Protein AF-A0A9P1D5P6-F1 (afdb_monomer_lite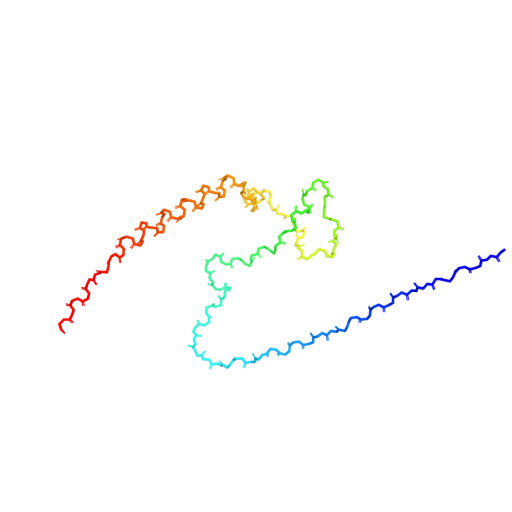)

Organism: NCBI:txid2562237

pLDDT: mean 73.99, std 15.63, range [51.62, 97.88]

Radius of gyration: 26.54 Å; chains: 1; bounding box: 68×61×55 Å

Structure (mmCIF, N/CA/C/O backbone):
data_AF-A0A9P1D5P6-F1
#
_entry.id   AF-A0A9P1D5P6-F1
#
loop_
_atom_site.group_PDB
_atom_site.id
_atom_site.type_symbol
_atom_site.label_atom_id
_atom_site.label_alt_id
_atom_site.label_comp_id
_atom_site.label_asym_id
_atom_site.label_entity_id
_atom_site.label_seq_id
_atom_site.pdbx_PDB_ins_code
_atom_site.Cartn_x
_atom_site.Cartn_y
_atom_site.Cartn_z
_atom_site.occupancy
_atom_site.B_iso_or_equiv
_atom_site.auth_seq_id
_atom_site.auth_comp_id
_atom_site.auth_asym_id
_atom_site.auth_atom_id
_atom_site.pdbx_PDB_model_num
ATOM 1 N N . MET A 1 1 ? 28.287 -51.244 -27.457 1.00 57.03 1 MET A N 1
ATOM 2 C CA . MET A 1 1 ? 27.304 -50.308 -28.040 1.00 57.03 1 MET A CA 1
ATOM 3 C C . MET A 1 1 ? 25.971 -50.603 -27.374 1.00 57.03 1 MET A C 1
ATOM 5 O O . MET A 1 1 ? 25.417 -51.657 -27.643 1.00 57.03 1 MET A O 1
ATOM 9 N N . ALA A 1 2 ? 25.536 -49.769 -26.430 1.00 51.62 2 ALA A N 1
ATOM 10 C CA . ALA A 1 2 ? 24.277 -49.946 -25.708 1.00 51.62 2 ALA A CA 1
ATOM 11 C C . ALA A 1 2 ? 23.476 -48.645 -25.826 1.00 51.62 2 ALA A C 1
ATOM 13 O O . ALA A 1 2 ? 23.978 -47.575 -25.491 1.00 51.62 2 ALA A O 1
ATOM 14 N N . THR A 1 3 ? 22.288 -48.753 -26.409 1.00 66.31 3 THR A N 1
ATOM 15 C CA . THR A 1 3 ? 21.318 -47.680 -26.642 1.00 66.31 3 THR A CA 1
ATOM 16 C C . THR A 1 3 ? 20.400 -47.540 -25.433 1.00 66.31 3 THR A C 1
ATOM 18 O O . THR A 1 3 ? 19.809 -48.534 -25.017 1.00 66.31 3 THR A O 1
ATOM 21 N N . ASP A 1 4 ? 20.246 -46.320 -24.919 1.00 58.47 4 ASP A N 1
ATOM 22 C CA . ASP A 1 4 ? 19.326 -45.984 -23.826 1.00 58.47 4 ASP A CA 1
ATOM 23 C C . ASP A 1 4 ? 18.102 -45.226 -24.389 1.00 58.47 4 ASP A C 1
ATOM 25 O O . ASP A 1 4 ? 18.292 -44.247 -25.125 1.00 58.47 4 ASP A O 1
ATOM 29 N N . PRO A 1 5 ? 16.853 -45.670 -24.143 1.00 68.12 5 PRO A N 1
ATOM 30 C CA . PRO A 1 5 ? 15.668 -45.060 -24.732 1.00 68.12 5 PRO A CA 1
ATOM 31 C C . PRO A 1 5 ? 15.135 -43.871 -23.918 1.00 68.12 5 PRO A C 1
ATOM 33 O O . PRO A 1 5 ? 14.734 -43.973 -22.760 1.00 68.12 5 PRO A O 1
ATOM 36 N N . SER A 1 6 ? 15.050 -42.742 -24.620 1.00 64.19 6 SER A N 1
ATOM 37 C CA . SER A 1 6 ? 14.311 -41.527 -24.277 1.00 64.19 6 SER A CA 1
ATOM 38 C C . SER A 1 6 ? 12.835 -41.816 -23.970 1.00 64.19 6 SER A C 1
ATOM 40 O O . SER A 1 6 ? 12.109 -42.322 -24.826 1.00 64.19 6 SER A O 1
ATOM 42 N N . GLN A 1 7 ? 12.367 -41.448 -22.774 1.00 62.78 7 GLN A N 1
ATOM 43 C CA . GLN A 1 7 ? 10.941 -41.419 -22.437 1.00 62.78 7 GLN A CA 1
ATOM 44 C C . GLN A 1 7 ? 10.488 -39.973 -22.230 1.00 62.78 7 GLN A C 1
ATOM 46 O O . GLN A 1 7 ? 10.906 -39.283 -21.302 1.00 62.78 7 GLN A O 1
ATOM 51 N N . SER A 1 8 ? 9.634 -39.523 -23.146 1.00 59.28 8 SER A N 1
ATOM 52 C CA . SER A 1 8 ? 9.021 -38.197 -23.174 1.00 59.28 8 SER A CA 1
ATOM 53 C C . SER A 1 8 ? 7.662 -38.261 -22.479 1.00 59.28 8 SER A C 1
ATOM 55 O O . SER A 1 8 ? 6.774 -38.973 -22.941 1.00 59.28 8 SER A O 1
ATOM 57 N N . ALA A 1 9 ? 7.479 -37.526 -21.382 1.00 57.94 9 ALA A N 1
ATOM 58 C CA . ALA A 1 9 ? 6.188 -37.406 -20.708 1.00 57.94 9 ALA A CA 1
ATOM 59 C C . ALA A 1 9 ? 5.414 -36.193 -21.252 1.00 57.94 9 ALA A C 1
ATOM 61 O O . ALA A 1 9 ? 5.788 -35.044 -21.017 1.00 57.94 9 ALA A O 1
ATOM 62 N N . THR A 1 10 ? 4.323 -36.445 -21.974 1.00 54.81 10 THR A N 1
ATOM 63 C CA . THR A 1 10 ? 3.339 -35.435 -22.384 1.00 54.81 10 THR A CA 1
ATOM 64 C C . THR A 1 10 ? 2.235 -35.340 -21.333 1.00 54.81 10 THR A C 1
ATOM 66 O O . THR A 1 10 ? 1.486 -36.296 -21.143 1.00 54.81 10 THR A O 1
ATOM 69 N N . VAL A 1 11 ? 2.103 -34.191 -20.669 1.00 61.69 11 VAL A N 1
ATOM 70 C CA . VAL A 1 11 ? 0.940 -33.874 -19.825 1.00 61.69 11 VAL A CA 1
ATOM 71 C C . VAL A 1 11 ? 0.010 -32.923 -20.575 1.00 61.69 11 VAL A C 1
ATOM 73 O O . VAL A 1 11 ? 0.347 -31.772 -20.848 1.00 61.69 11 VAL A O 1
ATOM 76 N N . SER A 1 12 ? -1.160 -33.436 -20.943 1.00 56.06 12 SER A N 1
ATOM 77 C CA . SER A 1 12 ? -2.254 -32.693 -21.565 1.00 56.06 12 SER A CA 1
ATOM 78 C C . SER A 1 12 ? -3.155 -32.103 -20.480 1.00 56.06 12 SER A C 1
ATOM 80 O O . SER A 1 12 ? -3.812 -32.842 -19.751 1.00 56.06 12 SER A O 1
ATOM 82 N N . SER A 1 13 ? -3.220 -30.775 -20.390 1.00 61.94 13 SER A N 1
ATOM 83 C CA . SER A 1 13 ? -4.155 -30.061 -19.512 1.00 61.94 13 SER A CA 1
ATOM 84 C C . SER A 1 13 ? -5.234 -29.392 -20.362 1.00 61.94 13 SER A C 1
ATOM 86 O O . SER A 1 13 ? -4.952 -28.443 -21.091 1.00 61.94 13 SER A O 1
ATOM 88 N N . GLY A 1 14 ? -6.461 -29.914 -20.295 1.00 55.50 14 GLY A N 1
ATOM 89 C CA . GLY A 1 14 ? -7.634 -29.351 -20.968 1.00 55.50 14 GLY A CA 1
ATOM 90 C C . GLY A 1 14 ? -8.192 -28.094 -20.273 1.00 55.50 14 GLY A C 1
ATOM 91 O O . GLY A 1 14 ? -7.926 -27.873 -19.088 1.00 55.50 14 GLY A O 1
ATOM 92 N N . PRO A 1 15 ? -8.984 -27.263 -20.977 1.00 64.44 15 PRO A N 1
ATOM 93 C CA . PRO A 1 15 ? -9.604 -26.073 -20.402 1.00 64.44 15 PRO A CA 1
ATOM 94 C C . PRO A 1 15 ? -10.885 -26.425 -19.625 1.00 64.44 15 PRO A C 1
ATOM 96 O O . PRO A 1 15 ? -11.786 -27.078 -20.146 1.00 64.44 15 PRO A O 1
ATOM 99 N N . ARG A 1 16 ? -10.992 -25.956 -18.373 1.00 58.16 16 ARG A N 1
ATOM 100 C CA . ARG A 1 16 ? -12.246 -25.975 -17.599 1.00 58.16 16 ARG A CA 1
ATOM 101 C C . ARG A 1 16 ? -13.022 -24.697 -17.916 1.00 58.16 16 ARG A C 1
ATOM 103 O O . ARG A 1 16 ? -12.609 -23.613 -17.514 1.00 58.16 16 ARG A O 1
ATOM 110 N N . ALA A 1 17 ? -14.124 -24.830 -18.648 1.00 56.50 17 ALA A N 1
ATOM 111 C CA . ALA A 1 17 ? -15.105 -23.766 -18.812 1.00 56.50 17 ALA A CA 1
ATOM 112 C C . ALA A 1 17 ? -15.918 -23.636 -17.516 1.00 56.50 17 ALA A C 1
ATOM 114 O O . ALA A 1 17 ? -16.594 -24.577 -17.104 1.00 56.50 17 ALA A O 1
ATOM 115 N N . SER A 1 18 ? -15.829 -22.478 -16.867 1.00 58.78 18 SER A N 1
ATOM 116 C CA . SER A 1 18 ? -16.648 -22.129 -15.707 1.00 58.78 18 SER A CA 1
ATOM 117 C C . SER A 1 18 ? -17.825 -21.285 -16.185 1.00 58.78 18 SER A C 1
ATOM 119 O O . SER A 1 18 ? -17.691 -20.081 -16.392 1.00 58.78 18 SER A O 1
ATOM 121 N N . SER A 1 19 ? -18.975 -21.920 -16.385 1.00 60.44 19 SER A N 1
ATOM 122 C CA . SER A 1 19 ? -20.259 -21.245 -16.579 1.00 60.44 19 SER A CA 1
ATOM 123 C C . SER A 1 19 ? -20.699 -20.645 -15.241 1.00 60.44 19 SER A C 1
ATOM 125 O O . SER A 1 19 ? -21.163 -21.363 -14.358 1.00 60.44 19 SER A O 1
ATOM 127 N N . GLY A 1 20 ? -20.491 -19.341 -15.059 1.00 56.09 20 GLY A N 1
ATOM 128 C CA . GLY A 1 20 ? -21.008 -18.606 -13.903 1.00 56.09 20 GLY A CA 1
ATOM 129 C C . GLY A 1 20 ? -22.512 -18.320 -14.046 1.00 56.09 20 GLY A C 1
ATOM 130 O O . GLY A 1 20 ? -22.971 -18.098 -15.168 1.00 56.09 20 GLY A O 1
ATOM 131 N N . PRO A 1 21 ? -23.288 -18.326 -12.947 1.00 60.53 21 PRO A N 1
ATOM 132 C CA . PRO A 1 21 ? -24.720 -18.050 -12.982 1.00 60.53 21 PRO A CA 1
ATOM 133 C C . PRO A 1 21 ? -25.002 -16.567 -13.262 1.00 60.53 21 PRO A C 1
ATOM 135 O O . PRO A 1 21 ? -24.446 -15.678 -12.618 1.00 60.53 21 PRO A O 1
ATOM 138 N N . SER A 1 22 ? -25.908 -16.315 -14.209 1.00 60.97 22 SER A N 1
ATOM 139 C CA . SER A 1 22 ? -26.535 -15.014 -14.442 1.00 60.97 22 SER A CA 1
ATOM 140 C C . SER A 1 22 ? -27.419 -14.651 -13.249 1.00 60.97 22 SER A C 1
ATOM 142 O O . SER A 1 22 ? -28.522 -15.176 -13.109 1.00 60.97 22 SER A O 1
ATOM 144 N N . ALA A 1 23 ? -26.926 -13.768 -12.380 1.00 58.03 23 ALA A N 1
ATOM 145 C CA . ALA A 1 23 ? -27.729 -13.176 -11.322 1.00 58.03 23 ALA A CA 1
ATOM 146 C C . ALA A 1 23 ? -28.591 -12.043 -11.893 1.00 58.03 23 ALA A C 1
ATOM 148 O O . ALA A 1 23 ? -28.123 -11.139 -12.584 1.00 58.03 23 ALA A O 1
ATOM 149 N N . SER A 1 24 ? -29.877 -12.180 -11.617 1.00 56.12 24 SER A N 1
ATOM 150 C CA . SER A 1 24 ? -31.018 -11.402 -12.068 1.00 56.12 24 SER A CA 1
ATOM 151 C C . SER A 1 24 ? -31.049 -9.960 -11.559 1.00 56.12 24 SER A C 1
ATOM 153 O O . SER A 1 24 ? -30.668 -9.649 -10.434 1.00 56.12 24 SER A O 1
ATOM 155 N N . SER A 1 25 ? -31.591 -9.117 -12.431 1.00 60.06 25 SER A N 1
ATOM 156 C CA . SER A 1 25 ? -31.820 -7.681 -12.352 1.00 60.06 25 SER A CA 1
ATOM 157 C C . SER A 1 25 ? -32.660 -7.243 -11.145 1.00 60.06 25 SER A C 1
ATOM 159 O O . SER A 1 25 ? -33.847 -7.549 -11.063 1.00 60.06 25 SER A O 1
ATOM 161 N N . GLY A 1 26 ? -32.067 -6.445 -10.259 1.00 57.41 26 GLY A N 1
ATOM 162 C CA . GLY A 1 26 ? -32.782 -5.504 -9.392 1.00 57.41 26 GLY A CA 1
ATOM 163 C C . GLY A 1 26 ? -32.281 -4.081 -9.672 1.00 57.41 26 GLY A C 1
ATOM 164 O O . GLY A 1 26 ? -31.112 -3.938 -10.032 1.00 57.41 26 GLY A O 1
ATOM 165 N N . PRO A 1 27 ? -33.096 -3.019 -9.517 1.00 54.34 27 PRO A N 1
ATOM 166 C CA . PRO A 1 27 ? -32.636 -1.636 -9.626 1.00 54.34 27 PRO A CA 1
ATOM 167 C C . PRO A 1 27 ? -31.937 -1.217 -8.322 1.00 54.34 27 PRO A C 1
ATOM 169 O O . PRO A 1 27 ? -32.300 -0.233 -7.683 1.00 54.34 27 PRO A O 1
ATOM 172 N N . GLY A 1 28 ? -30.956 -2.007 -7.885 1.00 55.78 28 GLY A N 1
ATOM 173 C CA . GLY A 1 28 ? -29.932 -1.522 -6.974 1.00 55.78 28 GLY A CA 1
ATOM 174 C C . GLY A 1 28 ? -29.000 -0.672 -7.817 1.00 55.78 28 GLY A C 1
ATOM 175 O O . GLY A 1 28 ? -28.569 -1.123 -8.875 1.00 55.78 28 GLY A O 1
ATOM 176 N N . GLN A 1 29 ? -28.757 0.569 -7.411 1.00 62.69 29 GLN A N 1
ATOM 177 C CA . GLN A 1 29 ? -27.764 1.414 -8.061 1.00 62.69 29 GLN A CA 1
ATOM 178 C C . GLN A 1 29 ? -26.410 0.726 -7.890 1.00 62.69 29 GLN A C 1
ATOM 180 O O . GLN A 1 29 ? -25.773 0.823 -6.845 1.00 62.69 29 GLN A O 1
ATOM 185 N N . ASP A 1 30 ? -26.051 -0.062 -8.896 1.00 61.09 30 ASP A N 1
ATOM 186 C CA . ASP A 1 30 ? -24.762 -0.705 -9.052 1.00 61.09 30 ASP A CA 1
ATOM 187 C C . ASP A 1 30 ? -23.777 0.444 -9.239 1.00 61.09 30 ASP A C 1
ATOM 189 O O . ASP A 1 30 ? -23.650 0.997 -10.334 1.00 61.09 30 ASP A O 1
ATOM 193 N N . LEU A 1 31 ? -23.212 0.919 -8.126 1.00 68.88 31 LEU A N 1
ATOM 194 C CA . LEU A 1 31 ? -22.152 1.912 -8.143 1.00 68.88 31 LEU A CA 1
ATOM 195 C C . LEU A 1 31 ? -20.993 1.255 -8.871 1.00 68.88 31 LEU A C 1
ATOM 197 O O . LEU A 1 31 ? -20.212 0.501 -8.285 1.00 68.88 31 LEU A O 1
ATOM 201 N N . ARG A 1 32 ? -20.941 1.497 -10.181 1.00 71.69 32 ARG A N 1
ATOM 202 C CA . ARG A 1 32 ? -19.887 0.982 -11.029 1.00 71.69 32 ARG A CA 1
ATOM 203 C C . ARG A 1 32 ? -18.583 1.477 -10.454 1.00 71.69 32 ARG A C 1
ATOM 205 O O . ARG A 1 32 ? -18.417 2.656 -10.150 1.00 71.69 32 ARG A O 1
ATOM 212 N N . LEU A 1 33 ? -17.682 0.535 -10.244 1.00 63.97 33 LEU A N 1
ATOM 213 C CA . LEU A 1 33 ? -16.408 0.769 -9.589 1.00 63.97 33 LEU A CA 1
ATOM 214 C C . LEU A 1 33 ? -15.614 1.876 -10.309 1.00 63.97 33 LEU A C 1
ATOM 216 O O . LEU A 1 33 ? -14.884 2.633 -9.677 1.00 63.97 33 LEU A O 1
ATOM 220 N N . GLU A 1 34 ? -15.830 2.001 -11.618 1.00 71.62 34 GLU A N 1
ATOM 221 C CA . GLU A 1 34 ? -15.297 3.023 -12.514 1.00 71.62 34 GLU A CA 1
ATOM 222 C C . GLU A 1 34 ? -15.808 4.449 -12.247 1.00 71.62 34 GLU A C 1
ATOM 224 O O . GLU A 1 34 ? -15.130 5.401 -12.632 1.00 71.62 34 GLU A O 1
ATOM 229 N N . ASP A 1 35 ? -16.956 4.606 -11.585 1.00 76.00 35 ASP A N 1
ATOM 230 C CA . ASP A 1 35 ? -17.605 5.899 -11.332 1.00 76.00 35 ASP A CA 1
ATOM 231 C C . ASP A 1 35 ? -17.206 6.508 -9.971 1.00 76.00 35 ASP A C 1
ATOM 233 O O . ASP A 1 35 ? -17.608 7.627 -9.645 1.00 76.00 35 ASP A O 1
ATOM 237 N N . ILE A 1 36 ? -16.391 5.810 -9.164 1.00 72.94 36 ILE A N 1
ATOM 238 C CA . ILE A 1 36 ? -15.899 6.327 -7.879 1.00 72.94 36 ILE A CA 1
ATOM 239 C C . ILE A 1 36 ? -14.831 7.410 -8.141 1.00 72.94 36 ILE A C 1
ATOM 241 O O . ILE A 1 36 ? -13.786 7.110 -8.725 1.00 72.94 36 ILE A O 1
ATOM 245 N N . PRO A 1 37 ? -15.019 8.665 -7.683 1.00 54.66 37 PRO A N 1
ATOM 246 C CA . PRO A 1 37 ? -14.026 9.726 -7.849 1.00 54.66 37 PRO A CA 1
ATOM 247 C C . PRO A 1 37 ? -12.687 9.329 -7.210 1.00 54.66 37 PRO A C 1
ATOM 249 O O . PRO A 1 37 ? -12.618 9.046 -6.017 1.00 54.66 37 PRO A O 1
ATOM 252 N N . GLY A 1 38 ? -11.617 9.285 -8.010 1.00 54.03 38 GLY A N 1
ATOM 253 C CA . GLY A 1 38 ? -10.298 8.784 -7.593 1.00 54.03 38 GLY A CA 1
ATOM 254 C C . GLY A 1 38 ? -9.996 7.350 -8.042 1.00 54.03 38 GLY A C 1
ATOM 255 O O . GLY A 1 38 ? -8.835 6.934 -8.003 1.00 54.03 38 GLY A O 1
ATOM 256 N N . TYR A 1 39 ? -10.989 6.624 -8.564 1.00 51.91 39 TYR A N 1
ATOM 257 C CA . TYR A 1 39 ? -10.808 5.347 -9.251 1.00 51.91 39 TYR A CA 1
ATOM 258 C C . TYR A 1 39 ? -10.242 5.576 -10.657 1.00 51.91 39 TYR A C 1
ATOM 260 O O . TYR A 1 39 ? -10.874 5.392 -11.693 1.00 51.91 39 TYR A O 1
ATOM 268 N N . SER A 1 40 ? -8.984 6.002 -10.695 1.00 58.69 40 SER A N 1
ATOM 269 C CA . SER A 1 40 ? -8.165 5.828 -11.891 1.00 58.69 40 SER A CA 1
ATOM 270 C C . SER A 1 40 ? -8.010 4.321 -12.052 1.00 58.69 40 SER A C 1
ATOM 272 O O . SER A 1 40 ? -7.613 3.692 -11.072 1.00 58.69 40 SER A O 1
ATOM 274 N N . ARG A 1 41 ? -8.334 3.734 -13.219 1.00 56.19 41 ARG A N 1
ATOM 275 C CA . ARG A 1 41 ? -8.078 2.306 -13.506 1.00 56.19 41 ARG A CA 1
ATOM 276 C C . ARG A 1 41 ? -6.697 1.972 -12.964 1.00 56.19 41 ARG A C 1
ATOM 278 O O . ARG A 1 41 ? -5.709 2.461 -13.512 1.00 56.19 41 ARG A O 1
ATOM 285 N N . LEU A 1 42 ? -6.658 1.267 -11.833 1.00 55.91 42 LEU A N 1
ATOM 286 C CA . LEU A 1 42 ? -5.436 1.120 -11.056 1.00 55.91 42 LEU A CA 1
ATOM 287 C C . LEU A 1 42 ? -4.336 0.645 -12.008 1.00 55.91 42 LEU A C 1
ATOM 289 O O . LEU A 1 42 ? -4.596 -0.266 -12.804 1.00 55.91 42 LEU A O 1
ATOM 293 N N . PRO A 1 43 ? -3.146 1.272 -11.981 1.00 64.06 43 PRO A N 1
ATOM 294 C CA . PRO A 1 43 ? -2.051 0.857 -12.834 1.00 64.06 43 PRO A CA 1
ATOM 295 C C . PRO A 1 43 ? -1.834 -0.616 -12.524 1.00 64.06 43 PRO A C 1
ATOM 297 O O . PRO A 1 43 ? -1.656 -0.995 -11.366 1.00 64.06 43 PRO A O 1
ATOM 300 N N . CYS A 1 44 ? -1.990 -1.455 -13.542 1.00 75.19 44 CYS A N 1
ATOM 301 C CA . CYS A 1 44 ? -1.931 -2.896 -13.390 1.00 75.19 44 CYS A CA 1
ATOM 302 C C . CYS A 1 44 ? -0.750 -3.315 -12.501 1.00 75.19 44 CYS A C 1
ATOM 304 O O . CYS A 1 44 ? 0.316 -2.700 -12.549 1.00 75.19 44 CYS A O 1
ATOM 306 N N . ASN A 1 45 ? -0.950 -4.346 -11.670 1.00 75.62 45 ASN A N 1
ATOM 307 C CA . ASN A 1 45 ? 0.013 -4.742 -10.640 1.00 75.62 45 ASN A CA 1
ATOM 308 C C . ASN A 1 45 ? 1.428 -4.850 -11.218 1.00 75.62 45 ASN A C 1
ATOM 310 O O . ASN A 1 45 ? 1.704 -5.723 -12.045 1.00 75.62 45 ASN A O 1
ATOM 314 N N . GLN A 1 46 ? 2.313 -3.951 -10.791 1.00 82.75 46 GLN A N 1
ATOM 315 C CA . GLN A 1 46 ? 3.650 -3.854 -11.354 1.00 82.75 46 GLN A CA 1
ATOM 316 C C . GLN A 1 46 ? 4.506 -5.053 -10.941 1.00 82.75 46 GLN A C 1
ATOM 318 O O . GLN A 1 46 ? 4.478 -5.513 -9.796 1.00 82.75 46 GLN A O 1
ATOM 323 N N . CYS A 1 47 ? 5.327 -5.540 -11.866 1.00 85.44 47 CYS A N 1
ATOM 324 C CA . CYS A 1 47 ? 6.335 -6.528 -11.537 1.00 85.44 47 CYS A CA 1
ATOM 325 C C . CYS A 1 47 ? 7.429 -5.909 -10.661 1.00 85.44 47 CYS A C 1
ATOM 327 O O . CYS A 1 47 ? 8.242 -5.114 -11.129 1.00 85.44 47 CYS A O 1
ATOM 329 N N . LEU A 1 48 ? 7.513 -6.361 -9.410 1.00 84.06 48 LEU A N 1
ATOM 330 C CA . LEU A 1 48 ? 8.535 -5.932 -8.448 1.00 84.06 48 LEU A CA 1
ATOM 331 C C . LEU A 1 48 ? 9.975 -6.238 -8.895 1.00 84.06 48 LEU A C 1
ATOM 333 O O . LEU A 1 48 ? 10.918 -5.626 -8.404 1.00 84.06 48 LEU A O 1
ATOM 337 N N . PHE A 1 49 ? 10.153 -7.203 -9.801 1.00 87.88 49 PHE A N 1
ATOM 338 C CA . PHE A 1 49 ? 11.471 -7.626 -10.274 1.00 87.88 49 PHE A CA 1
ATOM 339 C C . PHE A 1 49 ? 11.914 -6.904 -11.545 1.00 87.88 49 PHE A C 1
ATOM 341 O O . PHE A 1 49 ? 13.107 -6.904 -11.836 1.00 87.88 49 PHE A O 1
ATOM 348 N N . TRP A 1 50 ? 10.995 -6.276 -12.288 1.00 88.62 50 TRP A N 1
ATOM 349 C CA . TRP A 1 50 ? 11.307 -5.615 -13.559 1.00 88.62 50 TRP A CA 1
ATOM 350 C C . TRP A 1 50 ? 12.337 -4.491 -13.398 1.00 88.62 50 TRP A C 1
ATOM 352 O O . TRP A 1 50 ? 13.282 -4.419 -14.172 1.00 88.62 50 TRP A O 1
ATOM 362 N N . THR A 1 51 ? 12.205 -3.678 -12.347 1.00 80.50 51 THR A N 1
ATOM 363 C CA . THR A 1 51 ? 13.126 -2.574 -12.021 1.00 80.50 51 THR A CA 1
ATOM 364 C C . THR A 1 51 ? 14.273 -2.981 -11.092 1.00 80.50 51 THR A C 1
ATOM 366 O O . THR A 1 51 ? 15.098 -2.148 -10.721 1.00 80.50 51 THR A O 1
ATOM 369 N N . SER A 1 52 ? 14.335 -4.250 -10.677 1.00 85.12 52 SER A N 1
ATOM 370 C CA . SER A 1 52 ? 15.420 -4.738 -9.823 1.00 85.12 52 SER A CA 1
ATOM 371 C C . SER A 1 52 ? 16.717 -4.914 -10.629 1.00 85.12 52 SER A C 1
ATOM 373 O O . SER A 1 52 ? 16.636 -5.195 -11.824 1.00 85.12 52 SER A O 1
ATOM 375 N N . PRO A 1 53 ? 17.910 -4.853 -10.003 1.00 87.44 53 PRO A N 1
ATOM 376 C CA . PRO A 1 53 ? 19.183 -5.075 -10.703 1.00 87.44 53 PRO A CA 1
ATOM 377 C C . PRO A 1 53 ? 19.264 -6.427 -11.427 1.00 87.44 53 PRO A C 1
ATOM 379 O O . PRO A 1 53 ? 19.949 -6.556 -12.434 1.00 87.44 53 PRO A O 1
ATOM 382 N N . CYS A 1 54 ? 18.548 -7.434 -10.920 1.00 91.69 54 CYS A N 1
ATOM 383 C CA . CYS A 1 54 ? 18.498 -8.772 -11.504 1.00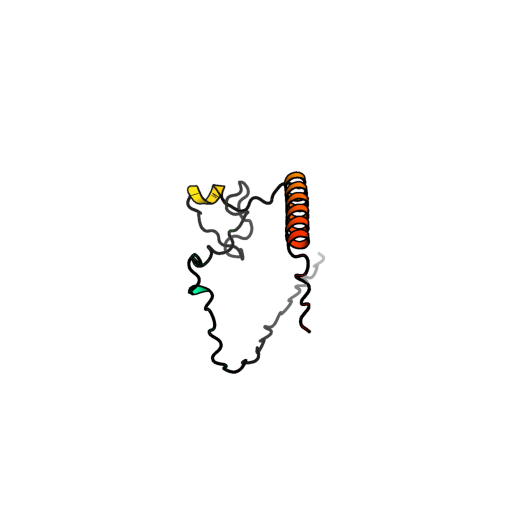 91.69 54 CYS A CA 1
ATOM 384 C C . CYS A 1 54 ? 17.461 -8.912 -12.635 1.00 91.69 54 CYS A C 1
ATOM 386 O O . CYS A 1 54 ? 17.473 -9.922 -13.337 1.00 91.69 54 CYS A O 1
ATOM 388 N N . GLY A 1 55 ? 16.550 -7.945 -12.790 1.00 90.56 55 GLY A N 1
ATOM 389 C CA . GLY A 1 55 ? 15.452 -7.984 -13.754 1.00 90.56 55 GLY A CA 1
ATOM 390 C C . GLY A 1 55 ? 14.401 -9.076 -13.491 1.00 90.56 55 GLY A C 1
ATOM 391 O O . GLY A 1 55 ? 14.548 -9.972 -12.653 1.00 90.56 55 GLY A O 1
ATOM 392 N N . CYS A 1 56 ? 13.291 -9.019 -14.231 1.00 93.31 56 CYS A N 1
ATOM 393 C CA . CYS A 1 56 ? 12.265 -10.060 -14.188 1.00 93.31 56 CYS A CA 1
ATOM 394 C C . CYS A 1 56 ? 12.672 -11.259 -15.058 1.00 93.31 56 CYS A C 1
ATOM 396 O O . CYS A 1 56 ? 12.743 -11.155 -16.279 1.00 93.31 56 CYS A O 1
ATOM 398 N N . ARG A 1 57 ? 12.835 -12.443 -14.453 1.00 95.94 57 ARG A N 1
ATOM 399 C CA . ARG A 1 57 ? 13.197 -13.682 -15.179 1.00 95.94 57 ARG A CA 1
ATOM 400 C C . ARG A 1 57 ? 12.063 -14.274 -16.025 1.00 95.94 57 ARG A C 1
ATOM 402 O O . ARG A 1 57 ? 12.298 -15.205 -16.788 1.00 95.94 57 ARG A O 1
ATOM 409 N N . LYS A 1 58 ? 10.825 -13.792 -15.857 1.00 95.19 58 LYS A N 1
ATOM 410 C CA . LYS A 1 58 ? 9.646 -14.315 -16.569 1.00 95.19 58 LYS A CA 1
ATOM 411 C C . LYS A 1 58 ? 9.463 -13.701 -17.961 1.00 95.19 58 LYS A C 1
ATOM 413 O O . LYS A 1 58 ? 8.750 -14.298 -18.766 1.00 95.19 58 LYS A O 1
ATOM 418 N N . GLY A 1 59 ? 10.101 -12.558 -18.240 1.00 89.25 59 GLY A N 1
ATOM 419 C CA . GLY A 1 59 ? 9.935 -11.826 -19.501 1.00 89.25 59 GLY A CA 1
ATOM 420 C C . GLY A 1 59 ? 8.459 -11.551 -19.798 1.00 89.25 59 GLY A C 1
ATOM 421 O O . GLY A 1 59 ? 7.700 -11.220 -18.888 1.00 89.25 59 GLY A O 1
ATOM 422 N N . ASP A 1 60 ? 8.039 -11.790 -21.038 1.00 88.69 60 ASP A N 1
ATOM 423 C CA . ASP A 1 60 ? 6.666 -11.541 -21.510 1.00 88.69 60 ASP A CA 1
ATOM 424 C C . ASP A 1 60 ? 5.615 -12.484 -20.908 1.00 88.69 60 ASP A C 1
ATOM 426 O O . ASP A 1 60 ? 4.418 -12.234 -20.993 1.00 88.69 60 ASP A O 1
ATOM 430 N N . ARG A 1 61 ? 6.047 -13.567 -20.248 1.00 93.00 61 ARG A N 1
ATOM 431 C CA . ARG A 1 61 ? 5.152 -14.480 -19.514 1.00 93.00 61 ARG A CA 1
ATOM 432 C C . ARG A 1 61 ? 4.891 -14.024 -18.078 1.00 93.00 61 ARG A C 1
ATOM 434 O O . ARG A 1 61 ? 4.318 -14.769 -17.279 1.00 93.00 61 ARG A O 1
ATOM 441 N N . CYS A 1 62 ? 5.378 -12.848 -17.691 1.00 90.44 62 CYS A N 1
ATOM 442 C CA . CYS A 1 62 ? 5.094 -12.287 -16.383 1.00 90.44 62 CYS A CA 1
ATOM 443 C C . CYS A 1 62 ? 3.617 -11.882 -16.299 1.00 90.44 62 CYS A C 1
ATOM 445 O O . CYS A 1 62 ? 3.129 -11.115 -17.114 1.00 90.44 62 CYS A O 1
ATOM 447 N N . VAL A 1 63 ? 2.915 -12.360 -15.271 1.00 90.06 63 VAL A N 1
ATOM 448 C CA . VAL A 1 63 ? 1.515 -11.976 -14.995 1.00 90.06 63 VAL A CA 1
ATOM 449 C C . VAL A 1 63 ? 1.378 -10.552 -14.442 1.00 90.06 63 VAL A C 1
ATOM 451 O O . VAL A 1 63 ? 0.272 -10.080 -14.206 1.00 90.06 63 VAL A O 1
ATOM 454 N N . PHE A 1 64 ? 2.508 -9.891 -14.184 1.00 88.50 64 PHE A N 1
ATOM 455 C CA . PHE A 1 64 ? 2.585 -8.541 -13.648 1.00 88.50 64 PHE A CA 1
ATOM 456 C C . PHE A 1 64 ? 3.079 -7.584 -14.728 1.00 88.50 64 PHE A C 1
ATOM 458 O O . PHE A 1 64 ? 3.918 -7.945 -15.552 1.00 88.50 64 PHE A O 1
ATOM 465 N N . CYS A 1 65 ? 2.618 -6.342 -14.678 1.00 87.06 65 CYS A N 1
ATOM 466 C CA . CYS A 1 65 ? 2.950 -5.340 -15.675 1.00 87.06 65 CYS A CA 1
ATOM 467 C C . CYS A 1 65 ? 4.409 -4.883 -15.612 1.00 87.06 65 CYS A C 1
ATOM 469 O O . CYS A 1 65 ? 4.950 -4.599 -14.541 1.00 87.06 65 CYS A O 1
ATOM 471 N N . HIS A 1 66 ? 5.025 -4.751 -16.786 1.00 87.19 66 HIS A N 1
ATOM 472 C CA . HIS A 1 66 ? 6.393 -4.258 -16.988 1.00 87.19 66 HIS A CA 1
ATOM 473 C C . HIS A 1 66 ? 6.423 -2.794 -17.456 1.00 87.19 66 HIS A C 1
ATOM 475 O O . HIS A 1 66 ? 7.310 -2.382 -18.199 1.00 87.19 66 HIS A O 1
ATOM 481 N N . HIS A 1 67 ? 5.447 -1.982 -17.046 1.00 79.88 67 HIS A N 1
ATOM 482 C CA . HIS A 1 67 ? 5.462 -0.560 -17.375 1.00 79.88 67 HIS A CA 1
ATOM 483 C C . HIS A 1 67 ? 6.547 0.169 -16.578 1.00 79.88 67 HIS A C 1
ATOM 485 O O . HIS A 1 67 ? 6.764 -0.098 -15.389 1.00 79.88 67 HIS A O 1
ATOM 491 N N . ALA A 1 68 ? 7.218 1.109 -17.241 1.00 65.69 68 ALA A N 1
ATOM 492 C CA . ALA A 1 68 ? 8.051 2.090 -16.572 1.00 65.69 68 ALA A CA 1
ATOM 493 C C . ALA A 1 68 ? 7.123 3.033 -15.799 1.00 65.69 68 ALA A C 1
ATOM 495 O O . ALA A 1 68 ? 6.335 3.760 -16.402 1.00 65.69 68 ALA A O 1
ATOM 496 N N . VAL A 1 69 ? 7.168 2.993 -14.467 1.00 62.47 69 VAL A N 1
ATOM 497 C CA . VAL A 1 69 ? 6.497 4.031 -13.678 1.00 62.47 69 VAL A CA 1
ATOM 498 C C . VAL A 1 69 ? 7.272 5.321 -13.896 1.00 62.47 69 VAL A C 1
ATOM 500 O O . VAL A 1 69 ? 8.505 5.303 -13.841 1.00 62.47 69 VAL A O 1
ATOM 503 N N . ALA A 1 70 ? 6.564 6.431 -14.112 1.00 63.09 70 ALA A N 1
ATOM 504 C CA . ALA A 1 70 ? 7.172 7.748 -13.993 1.00 63.09 70 ALA A CA 1
ATOM 505 C C . ALA A 1 70 ? 7.930 7.801 -12.656 1.00 63.09 70 ALA A C 1
ATOM 507 O O . ALA A 1 70 ? 7.415 7.355 -11.627 1.00 63.09 70 ALA A O 1
ATOM 508 N N . GLN A 1 71 ? 9.175 8.277 -12.687 1.00 57.97 71 GLN A N 1
ATOM 509 C CA . GLN A 1 71 ? 10.122 8.182 -11.570 1.00 57.97 71 GLN A CA 1
ATOM 510 C C . GLN A 1 71 ? 9.546 8.751 -10.257 1.00 57.97 71 GLN A C 1
ATOM 512 O O . GLN A 1 71 ? 9.830 8.239 -9.176 1.00 57.97 71 GLN A O 1
ATOM 517 N N . GLU A 1 72 ? 8.655 9.737 -10.371 1.00 60.53 72 GLU A N 1
ATOM 518 C CA . GLU A 1 72 ? 7.912 10.372 -9.279 1.00 60.53 72 GLU A CA 1
ATOM 519 C C . GLU A 1 72 ? 6.997 9.402 -8.508 1.00 60.53 72 GLU A C 1
ATOM 521 O O . GLU A 1 72 ? 6.865 9.498 -7.291 1.00 60.53 72 GLU A O 1
ATOM 526 N N . GLN A 1 73 ? 6.412 8.407 -9.179 1.00 61.47 73 GLN A N 1
ATOM 527 C CA . GLN A 1 73 ? 5.506 7.429 -8.563 1.00 61.47 73 GLN A CA 1
ATOM 528 C C . GLN A 1 73 ? 6.241 6.195 -8.027 1.00 61.47 73 GLN A C 1
ATOM 530 O O . GLN A 1 73 ? 5.726 5.484 -7.163 1.00 61.47 73 GLN A O 1
ATOM 535 N N . ALA A 1 74 ? 7.470 5.939 -8.486 1.00 59.91 74 ALA A N 1
ATOM 536 C CA . ALA A 1 74 ? 8.265 4.808 -8.013 1.00 59.91 74 ALA A CA 1
ATOM 537 C C . ALA A 1 74 ? 8.587 4.913 -6.510 1.00 59.91 74 ALA A C 1
ATOM 539 O O . ALA A 1 74 ? 8.700 3.893 -5.829 1.00 59.91 74 ALA A O 1
ATOM 540 N N . HIS A 1 75 ? 8.685 6.129 -5.966 1.00 59.78 75 HIS A N 1
ATOM 541 C CA . HIS A 1 75 ? 8.952 6.347 -4.541 1.00 59.78 75 HIS A CA 1
ATOM 542 C C . HIS A 1 75 ? 7.734 6.074 -3.642 1.00 59.78 75 HIS A C 1
ATOM 544 O O . HIS A 1 75 ? 7.895 5.795 -2.454 1.00 59.78 75 HIS A O 1
ATOM 550 N N . LEU A 1 76 ? 6.532 6.103 -4.226 1.00 61.47 76 LEU A N 1
ATOM 551 C CA . LEU A 1 76 ? 5.278 5.695 -3.590 1.00 61.47 76 LEU A CA 1
ATOM 552 C C . LEU A 1 76 ? 4.999 4.199 -3.772 1.00 61.47 76 LEU A C 1
ATOM 554 O O . LEU A 1 76 ? 4.034 3.685 -3.208 1.00 61.47 76 LEU A O 1
ATOM 558 N N . SER A 1 77 ? 5.818 3.489 -4.562 1.00 61.97 77 SER A N 1
ATOM 559 C CA . SER A 1 77 ? 5.638 2.054 -4.753 1.00 61.97 77 SER A CA 1
ATOM 560 C C . SER A 1 77 ? 5.666 1.355 -3.397 1.00 61.97 77 SER A C 1
ATOM 562 O O . SER A 1 77 ? 6.520 1.630 -2.552 1.00 61.97 77 SER A O 1
ATOM 564 N N . ASN A 1 78 ? 4.681 0.479 -3.198 1.00 62.00 78 ASN A N 1
ATOM 565 C CA . ASN A 1 78 ? 4.366 -0.217 -1.954 1.00 62.00 78 ASN A CA 1
ATOM 566 C C . ASN A 1 78 ? 5.558 -1.031 -1.427 1.00 62.00 78 ASN A C 1
ATOM 568 O O . ASN A 1 78 ? 5.599 -2.262 -1.535 1.00 62.00 78 ASN A O 1
ATOM 572 N N . ARG A 1 79 ? 6.547 -0.369 -0.823 1.00 72.81 79 ARG A N 1
ATOM 573 C CA . ARG A 1 79 ? 7.592 -1.053 -0.074 1.00 72.81 79 ARG A CA 1
ATOM 574 C C . ARG A 1 79 ? 6.912 -1.707 1.104 1.00 72.81 79 ARG A C 1
ATOM 576 O O . ARG A 1 79 ? 6.396 -1.032 1.989 1.00 72.81 79 ARG A O 1
ATOM 583 N N . ARG A 1 80 ? 6.931 -3.039 1.112 1.00 79.31 80 ARG A N 1
ATOM 584 C CA . ARG A 1 80 ? 6.442 -3.825 2.240 1.00 79.31 80 ARG A CA 1
ATOM 585 C C . ARG A 1 80 ? 7.126 -3.304 3.512 1.00 79.31 80 ARG A C 1
ATOM 587 O O . ARG A 1 80 ? 8.352 -3.431 3.603 1.00 79.31 80 ARG A O 1
ATOM 594 N N . PRO A 1 81 ? 6.378 -2.752 4.485 1.00 88.06 81 PRO A N 1
ATOM 595 C CA . PRO A 1 81 ? 6.965 -2.248 5.717 1.00 88.06 81 PRO A CA 1
ATOM 596 C C . PRO A 1 81 ? 7.804 -3.325 6.401 1.00 88.06 81 PRO A C 1
ATOM 598 O O . PRO A 1 81 ? 7.444 -4.520 6.403 1.00 88.06 81 PRO A O 1
ATOM 601 N N . ARG A 1 82 ? 8.933 -2.902 6.983 1.00 90.81 82 ARG A N 1
ATOM 602 C CA . ARG A 1 82 ? 9.779 -3.788 7.794 1.00 90.81 82 ARG A CA 1
ATOM 603 C C . ARG A 1 82 ? 8.955 -4.347 8.956 1.00 90.81 82 ARG A C 1
ATOM 605 O O . ARG A 1 82 ? 7.967 -3.748 9.367 1.00 90.81 82 ARG A O 1
ATOM 612 N N . LYS A 1 83 ? 9.366 -5.502 9.490 1.00 93.62 83 LYS A N 1
ATOM 613 C CA . LYS A 1 83 ? 8.627 -6.199 10.557 1.00 93.62 83 LYS A CA 1
ATOM 614 C C . LYS A 1 83 ? 8.297 -5.266 11.731 1.00 93.62 83 LYS A C 1
ATOM 616 O O . LYS A 1 83 ? 7.131 -5.107 12.044 1.00 93.62 83 LYS A O 1
ATOM 621 N N . ASN A 1 84 ? 9.304 -4.583 12.279 1.00 96.12 84 ASN A N 1
ATOM 622 C CA . ASN A 1 84 ? 9.126 -3.667 13.409 1.00 96.12 84 ASN A CA 1
ATOM 623 C C . ASN A 1 84 ? 8.116 -2.539 13.110 1.00 96.12 84 ASN A C 1
ATOM 625 O O . ASN A 1 84 ? 7.216 -2.302 13.904 1.00 96.12 84 ASN A O 1
ATOM 629 N N . GLN A 1 85 ? 8.194 -1.926 11.924 1.00 93.75 85 GLN A N 1
ATOM 630 C CA . GLN A 1 85 ? 7.245 -0.891 11.504 1.00 93.75 85 GLN A CA 1
ATOM 631 C C . GLN A 1 85 ? 5.817 -1.439 11.387 1.00 93.75 85 GLN A C 1
ATOM 633 O O . GLN A 1 85 ? 4.863 -0.781 11.781 1.00 93.75 85 GLN A O 1
ATOM 638 N N . ARG A 1 86 ? 5.660 -2.666 10.874 1.00 95.56 86 ARG A N 1
ATOM 639 C CA . ARG A 1 86 ? 4.357 -3.338 10.803 1.00 95.56 86 ARG A CA 1
ATOM 640 C C . ARG A 1 86 ? 3.782 -3.602 12.192 1.00 95.56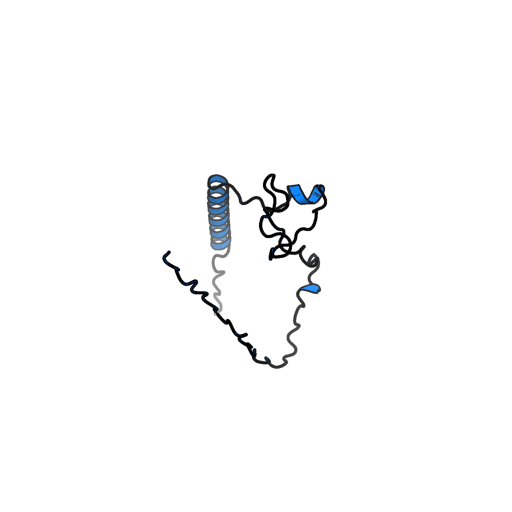 86 ARG A C 1
ATOM 642 O O . ARG A 1 86 ? 2.586 -3.417 12.378 1.00 95.56 86 ARG A O 1
ATOM 649 N N . ASP A 1 87 ? 4.618 -4.028 13.132 1.00 97.00 87 ASP A N 1
ATOM 650 C CA . ASP A 1 87 ? 4.203 -4.317 14.504 1.00 97.00 87 ASP A CA 1
ATOM 651 C C . ASP A 1 87 ? 3.752 -3.028 15.218 1.00 97.00 87 ASP A C 1
ATOM 653 O O . ASP A 1 87 ? 2.689 -3.027 15.835 1.00 97.00 87 ASP A O 1
ATOM 657 N N . GLN A 1 88 ? 4.475 -1.914 15.031 1.00 97.31 88 GLN A N 1
ATOM 658 C CA . GLN A 1 88 ? 4.077 -0.584 15.523 1.00 97.31 88 GLN A CA 1
ATOM 659 C C . GLN A 1 88 ? 2.761 -0.095 14.903 1.00 97.31 88 GLN A C 1
ATOM 661 O O . GLN A 1 88 ? 1.868 0.365 15.605 1.00 97.31 88 GLN A O 1
ATOM 666 N N . MET A 1 89 ? 2.601 -0.222 13.583 1.00 96.12 89 MET A N 1
ATOM 667 C CA . MET A 1 89 ? 1.347 0.161 12.921 1.00 96.12 89 MET A CA 1
ATOM 668 C C . MET A 1 89 ? 0.177 -0.696 13.407 1.00 96.12 89 MET A C 1
ATOM 670 O O . MET A 1 89 ? -0.934 -0.201 13.563 1.00 96.12 89 MET A O 1
ATOM 674 N N . LYS A 1 90 ? 0.422 -1.981 13.677 1.00 97.25 90 LYS A N 1
ATOM 675 C CA . LYS A 1 90 ? -0.594 -2.888 14.206 1.00 97.25 90 LYS A CA 1
ATOM 676 C C . LYS A 1 90 ? -1.014 -2.510 15.629 1.00 97.25 90 LYS A C 1
ATOM 678 O O . LYS A 1 90 ? -2.208 -2.566 15.906 1.00 97.25 90 LYS A O 1
ATOM 683 N N . SER A 1 91 ? -0.077 -2.141 16.511 1.00 97.81 91 SER A N 1
ATOM 684 C CA . SER A 1 91 ? -0.427 -1.676 17.862 1.00 97.81 91 SER A CA 1
ATOM 685 C C . SER A 1 91 ? -1.205 -0.364 17.807 1.00 97.81 91 SER A C 1
ATOM 687 O O . SER A 1 91 ? -2.259 -0.271 18.422 1.00 97.81 91 SER A O 1
ATOM 689 N N . PHE A 1 92 ? -0.763 0.580 16.974 1.00 97.88 92 PHE A N 1
ATOM 690 C CA . PHE A 1 92 ? -1.446 1.857 16.774 1.00 97.88 92 PHE A CA 1
ATOM 691 C C . PHE A 1 92 ? -2.895 1.682 16.289 1.00 97.88 92 PHE A C 1
ATOM 693 O O . PHE A 1 92 ? -3.817 2.262 16.851 1.00 97.88 92 PHE A O 1
ATOM 700 N N . ILE A 1 93 ? -3.120 0.833 15.278 1.00 97.88 93 ILE A N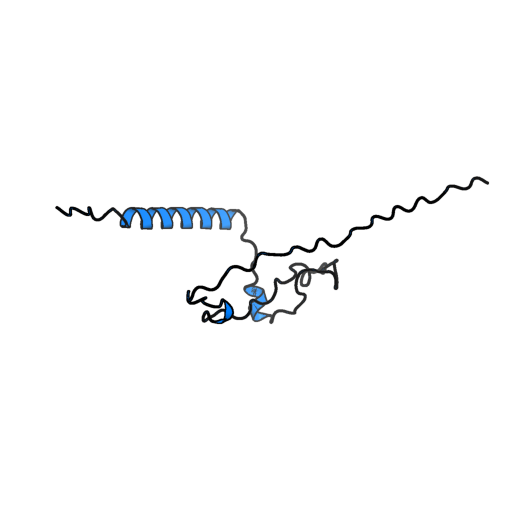 1
ATOM 701 C CA . ILE A 1 93 ? -4.477 0.545 14.781 1.00 97.88 93 ILE A CA 1
ATOM 702 C C . ILE A 1 93 ? -5.338 -0.102 15.875 1.00 97.88 93 ILE A C 1
ATOM 704 O O . ILE A 1 93 ? -6.521 0.209 15.976 1.00 97.88 93 ILE A O 1
ATOM 708 N N . LYS A 1 94 ? -4.765 -0.994 16.692 1.00 97.75 94 LYS A N 1
ATOM 709 C CA . LYS A 1 94 ? -5.489 -1.646 17.793 1.00 97.75 94 LYS A CA 1
ATOM 710 C C . LYS A 1 94 ? -5.967 -0.624 18.827 1.00 97.75 94 LYS A C 1
ATOM 712 O O . LYS A 1 94 ? -7.141 -0.645 19.173 1.00 97.75 94 LYS A O 1
ATOM 717 N N . GLU A 1 95 ? -5.086 0.276 19.256 1.00 97.88 95 GLU A N 1
ATOM 718 C CA . GLU A 1 95 ? -5.413 1.353 20.203 1.00 97.88 95 GLU A CA 1
ATOM 719 C C . GLU A 1 95 ? -6.492 2.290 19.643 1.00 97.88 95 GLU A C 1
ATOM 721 O O . GLU A 1 95 ? -7.446 2.626 20.340 1.00 97.88 95 GLU A O 1
ATOM 726 N N . LEU A 1 96 ? -6.396 2.653 18.359 1.00 97.75 96 LEU A N 1
ATOM 727 C CA . LEU A 1 96 ? -7.385 3.507 17.701 1.00 97.75 96 LEU A CA 1
ATOM 728 C C . LEU A 1 96 ? -8.781 2.865 17.673 1.00 97.75 96 LEU A C 1
ATOM 730 O O . LEU A 1 96 ? -9.779 3.532 17.933 1.00 97.75 96 LEU A O 1
ATOM 734 N N . VAL A 1 97 ? -8.857 1.567 17.368 1.00 96.56 97 VAL A N 1
ATOM 735 C CA . VAL A 1 97 ? -10.126 0.823 17.361 1.00 96.56 97 VAL A CA 1
ATOM 736 C C . VAL A 1 97 ? -10.706 0.708 18.771 1.00 96.56 97 VAL A C 1
ATOM 738 O O . VAL A 1 97 ? -11.914 0.846 18.941 1.00 96.56 97 VAL A O 1
ATOM 741 N N . GLU A 1 98 ? -9.867 0.484 19.783 1.00 96.19 98 GLU A N 1
ATOM 742 C CA . GLU A 1 98 ? -10.309 0.443 21.181 1.00 96.19 98 GLU A CA 1
ATOM 743 C C . GLU A 1 98 ? -10.909 1.787 21.625 1.00 96.19 98 GLU A C 1
ATOM 745 O O . GLU A 1 98 ? -11.976 1.791 22.234 1.00 96.19 98 GLU A O 1
ATOM 750 N N . HIS A 1 99 ? -10.295 2.914 21.250 1.00 95.50 99 HIS A N 1
ATOM 751 C CA . HIS A 1 99 ? -10.821 4.251 21.549 1.00 95.50 99 HIS A CA 1
ATOM 752 C C . HIS A 1 99 ? -12.187 4.502 20.900 1.00 95.50 99 HIS A C 1
ATOM 754 O O . HIS A 1 99 ? -13.131 4.893 21.580 1.00 95.50 99 HIS A O 1
ATOM 760 N N . LEU A 1 100 ? -12.316 4.215 19.600 1.00 94.88 100 LEU A N 1
ATOM 761 C CA . LEU A 1 100 ? -13.576 4.397 18.871 1.00 94.88 100 LEU A CA 1
ATOM 762 C C . LEU A 1 100 ? -14.709 3.537 19.443 1.00 94.88 100 LEU A C 1
ATOM 764 O O . LEU A 1 100 ? -15.853 3.980 19.491 1.00 94.88 100 LEU A O 1
ATOM 768 N N . ASN A 1 101 ? -14.396 2.321 19.895 1.00 90.69 101 ASN A N 1
ATOM 769 C CA . ASN A 1 101 ? -15.384 1.446 20.522 1.00 90.69 101 ASN A CA 1
ATOM 770 C C . ASN A 1 101 ? -15.808 1.948 21.909 1.00 90.69 101 ASN A C 1
ATOM 772 O O . ASN A 1 101 ? -16.967 1.782 22.273 1.00 90.69 101 ASN A O 1
ATOM 776 N N . ALA A 1 102 ? -14.895 2.553 22.674 1.00 91.06 102 ALA A N 1
ATOM 777 C CA . ALA A 1 102 ? -15.211 3.120 23.984 1.00 91.06 102 ALA A CA 1
ATOM 778 C C . ALA A 1 102 ? -16.096 4.375 23.879 1.00 91.06 102 ALA A C 1
ATOM 780 O O . ALA A 1 102 ? -16.948 4.602 24.729 1.00 91.06 102 ALA A O 1
ATOM 781 N N . GLU A 1 103 ? -15.930 5.179 22.827 1.00 83.88 103 GLU A N 1
ATOM 782 C CA . GLU A 1 103 ? -16.766 6.364 22.586 1.00 83.88 103 GLU A CA 1
ATOM 783 C C . GLU A 1 103 ? -18.171 6.019 22.066 1.00 83.88 103 GLU A C 1
ATOM 785 O O . GLU A 1 103 ? -19.093 6.818 22.210 1.00 83.88 103 GLU A O 1
ATOM 790 N N . GLN A 1 104 ? -18.355 4.830 21.483 1.00 80.12 104 GLN A N 1
ATOM 791 C CA . GLN A 1 104 ? -19.657 4.314 21.047 1.00 80.12 104 GLN A CA 1
ATOM 792 C C . GLN A 1 104 ? -20.446 3.629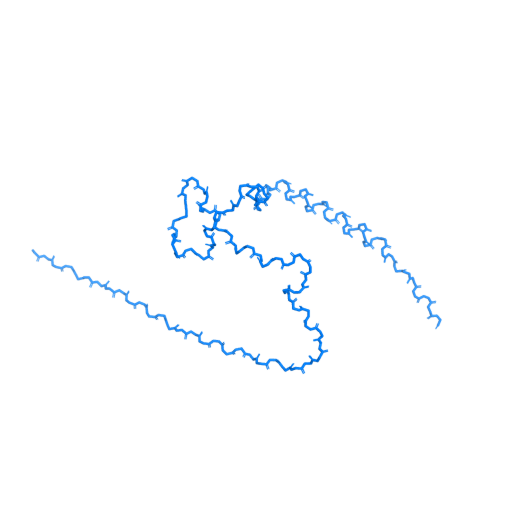 22.173 1.00 80.12 104 GLN A C 1
ATOM 794 O O . GLN A 1 104 ? -21.305 2.793 21.879 1.00 80.12 104 GLN A O 1
ATOM 799 N N . GLU A 1 105 ? -20.183 3.963 23.446 1.00 69.00 105 GLU A N 1
ATOM 800 C CA . GLU A 1 105 ? -21.018 3.498 24.558 1.00 69.00 105 GLU A CA 1
ATOM 801 C C . GLU A 1 105 ? -22.501 3.667 24.193 1.00 69.00 105 GLU A C 1
ATOM 803 O O . GLU A 1 105 ? -22.895 4.721 23.674 1.00 69.00 105 GLU A O 1
ATOM 808 N N . PRO A 1 106 ? -23.315 2.615 24.385 1.00 65.44 106 PRO A N 1
ATOM 809 C CA . PRO A 1 106 ? -24.687 2.606 23.924 1.00 65.44 106 PRO A CA 1
ATOM 810 C C . PRO A 1 106 ? -25.394 3.781 24.586 1.00 65.44 106 PRO A C 1
ATOM 812 O O . PRO A 1 106 ? -25.572 3.793 25.802 1.00 65.44 106 PRO A O 1
ATOM 815 N N . GLN A 1 107 ? -25.812 4.769 23.787 1.00 61.97 107 GLN A N 1
ATOM 816 C CA . GLN A 1 107 ? -26.946 5.593 24.174 1.00 61.97 107 GLN A CA 1
ATOM 817 C C . GLN A 1 107 ? -28.044 4.594 24.498 1.00 61.97 107 GLN A C 1
ATOM 819 O O . GLN A 1 107 ? -28.591 3.965 23.590 1.00 61.97 107 GLN A O 1
ATOM 824 N N . GLU A 1 108 ? -28.255 4.368 25.796 1.00 60.38 108 GLU A N 1
ATOM 825 C CA . GLU A 1 108 ? -29.315 3.524 26.295 1.00 60.38 108 GLU A CA 1
ATOM 826 C C . GLU A 1 108 ? -30.570 3.996 25.583 1.00 60.38 108 GLU A C 1
ATOM 828 O O . GLU A 1 108 ? -31.038 5.120 25.785 1.00 60.38 108 GLU A O 1
ATOM 833 N N . VAL A 1 109 ? -31.069 3.151 24.682 1.00 63.44 109 VAL A N 1
ATOM 834 C CA . VAL A 1 109 ? -32.375 3.314 24.064 1.00 63.44 109 VAL A CA 1
ATOM 835 C C . VAL A 1 109 ? -33.368 3.009 25.178 1.00 63.44 109 VAL A C 1
ATOM 837 O O . VAL A 1 109 ? -33.982 1.949 25.241 1.00 63.44 109 VAL A O 1
ATOM 840 N N . ALA A 1 110 ? -33.444 3.929 26.135 1.00 65.56 110 ALA A N 1
ATOM 841 C CA . ALA A 1 110 ? -34.459 4.013 27.156 1.00 65.56 110 ALA A CA 1
ATOM 842 C C . ALA A 1 110 ? -35.729 4.535 26.476 1.00 65.56 110 ALA A C 1
ATOM 844 O O . ALA A 1 110 ? -36.200 5.637 26.754 1.00 65.5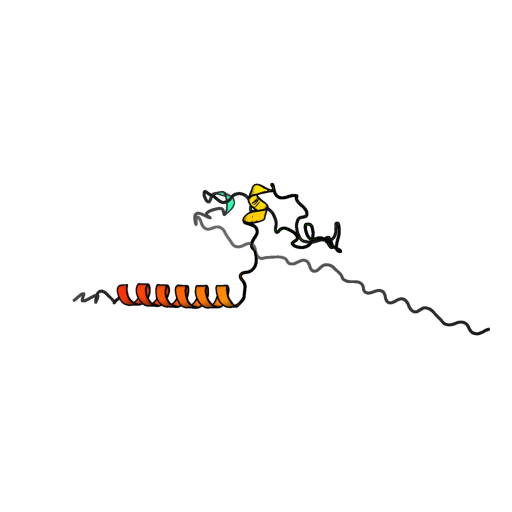6 110 ALA A O 1
ATOM 845 N N . GLU A 1 111 ? -36.267 3.758 25.536 1.00 64.69 111 GLU A N 1
ATOM 846 C CA . GLU A 1 111 ? -37.604 3.983 25.004 1.00 64.69 111 GLU A CA 1
ATOM 847 C C . GLU A 1 111 ? -38.579 3.012 25.672 1.00 64.69 111 GLU A C 1
ATOM 849 O O . GLU A 1 111 ? -38.634 1.824 25.369 1.00 64.69 111 GLU A O 1
ATOM 854 N N . LYS A 1 112 ? -39.231 3.600 26.681 1.00 55.38 112 LYS A N 1
ATOM 855 C CA . LYS A 1 112 ? -40.562 3.371 27.264 1.00 55.38 112 LYS A CA 1
ATOM 856 C C . LYS A 1 112 ? -41.412 2.214 26.746 1.00 55.38 112 LYS A C 1
ATOM 858 O O . LYS A 1 112 ? -41.741 2.208 25.542 1.00 55.38 112 LYS A O 1
#

Secondary structure (DSSP, 8-state):
----------------------PPP-------GGGSTT-------B-TTTTSTT--TTGGG-SSB-----HHHHTTS--PPPHHHHHHHHHHHHHHHHHHHHHT--------

Sequence (112 aa):
MATDPSQSATVSSGPRASSGPSASSGPGQDLRLEDIPGYSRLPCNQCLFWTSPCGCRKGDRCVFCHHAVAQEQAHLSNRRPRKNQRDQMKSFIKELVEHLNAEQEPQEVAEK

Foldseek 3Di:
DDDDDDDDDDDDDDDDDDDDDDDDDDPPPPCPCCNPVVPPVPQWAADPQCPPPNHDPCPPVDPTDNDDDDPVCVVVPDDPDDPVVVVVVVVVVVVVVVVVVVVPDPPPPPDD